Protein AF-A0A812YP73-F1 (afdb_monomer_lite)

Radius of gyration: 19.66 Å; chains: 1; bounding box: 49×30×49 Å

InterPro domains:
  IPR007115 6-pyruvoyl tetrahydropterin synthase/QueD family [PF01242] (28-101)
  IPR007115 6-pyruvoyl tetrahydropterin synthase/QueD family [PTHR12589] (18-101)
  IPR038418 6-pyruvoyl tetrahydropterin synthase/QueD superfamily [G3DSA:3.30.479.10] (16-112)

pLDDT: mean 84.68, std 17.23, range [34.53, 98.56]

Secondary structure (DSSP, 8-state):
---TTSTTTSPPTT---SEEEEEEEEEEEEEEEE--EETTEEPPPEEEEEEEEEEEEESS--TTS-SS-HHHHHHHHHHHHHHHTTEE---TT-SSB------TT----S----B-

Foldseek 3Di:
DPDPVPVPPDDDPPDPFPDKDKDWDPLLWAKEWEWDDDVPDTDDIDIDIDTDMDMQGHNDADPVRHSDDPVVVVVVSNVVRVVRHPYYDDPPPDPQWDDDDDDPPDDDPPPPTGSD

Structure (mmCIF, N/CA/C/O backbone):
data_AF-A0A812YP73-F1
#
_entry.id   AF-A0A812YP73-F1
#
loop_
_atom_site.group_PDB
_atom_site.id
_atom_site.type_symbol
_atom_site.label_atom_id
_atom_site.label_alt_id
_atom_site.label_comp_id
_atom_site.label_asym_id
_atom_site.label_entity_id
_atom_site.label_seq_id
_atom_site.pdbx_PDB_ins_code
_atom_site.Cartn_x
_atom_site.Cartn_y
_atom_site.Cartn_z
_atom_site.occupancy
_atom_site.B_iso_or_equiv
_atom_site.auth_seq_id
_atom_site.auth_comp_id
_atom_site.auth_asym_id
_atom_site.auth_atom_id
_atom_site.pdbx_PDB_model_num
ATOM 1 N N . MET A 1 1 ? 13.678 -2.731 14.993 1.00 34.53 1 MET A N 1
ATOM 2 C CA . MET A 1 1 ? 12.993 -2.181 13.808 1.00 34.53 1 MET A CA 1
ATOM 3 C C . MET A 1 1 ? 13.886 -2.529 12.636 1.00 34.53 1 MET A C 1
ATOM 5 O O . MET A 1 1 ? 15.036 -2.129 12.669 1.00 34.53 1 MET A O 1
ATOM 9 N N . ALA A 1 2 ? 13.455 -3.410 11.732 1.00 35.00 2 ALA A N 1
ATOM 10 C CA . ALA A 1 2 ? 14.262 -3.736 10.560 1.00 35.00 2 ALA A CA 1
ATOM 11 C C . ALA A 1 2 ? 14.187 -2.545 9.605 1.00 35.00 2 ALA A C 1
ATOM 13 O O . ALA A 1 2 ? 13.087 -2.128 9.234 1.00 35.00 2 ALA A O 1
ATOM 14 N N . ASP A 1 3 ? 15.335 -1.983 9.255 1.00 42.94 3 ASP A N 1
ATOM 15 C CA . ASP A 1 3 ? 15.417 -0.907 8.283 1.00 42.94 3 ASP A CA 1
ATOM 16 C C . ASP A 1 3 ? 14.824 -1.424 6.966 1.00 42.94 3 ASP A C 1
ATOM 18 O O . ASP A 1 3 ? 15.272 -2.432 6.417 1.00 42.94 3 ASP A O 1
ATOM 22 N N . GLY A 1 4 ? 13.782 -0.760 6.454 1.00 46.41 4 GLY A N 1
ATOM 23 C CA . GLY A 1 4 ? 13.048 -1.176 5.246 1.00 46.41 4 GLY A CA 1
ATOM 24 C C . GLY A 1 4 ? 13.901 -1.289 3.972 1.00 46.41 4 GLY A C 1
ATOM 25 O O . GLY A 1 4 ? 13.391 -1.675 2.922 1.00 46.41 4 GLY A O 1
ATOM 26 N N . HIS A 1 5 ? 15.195 -0.979 4.066 1.00 46.94 5 HIS A N 1
ATOM 27 C CA . HIS A 1 5 ? 16.201 -1.156 3.030 1.00 46.94 5 HIS A CA 1
ATOM 28 C C . HIS A 1 5 ? 16.530 -2.640 2.763 1.00 46.94 5 HIS A C 1
ATOM 30 O O . HIS A 1 5 ? 16.764 -3.002 1.610 1.00 46.94 5 HIS A O 1
ATOM 36 N N . ASP A 1 6 ? 16.475 -3.517 3.776 1.00 51.66 6 ASP A N 1
ATOM 37 C CA . ASP A 1 6 ? 16.906 -4.924 3.647 1.00 51.66 6 ASP A CA 1
ATOM 38 C C . ASP A 1 6 ? 15.817 -5.882 3.138 1.00 51.66 6 ASP A C 1
ATOM 40 O O . ASP A 1 6 ? 16.112 -6.944 2.586 1.00 51.66 6 ASP A O 1
ATOM 44 N N . ALA A 1 7 ? 14.539 -5.511 3.249 1.00 56.59 7 ALA A N 1
ATOM 45 C CA . ALA A 1 7 ? 13.433 -6.360 2.792 1.00 56.59 7 ALA A CA 1
ATOM 46 C C . ALA A 1 7 ? 13.440 -6.581 1.262 1.00 56.59 7 ALA A C 1
ATOM 48 O O . ALA A 1 7 ? 12.907 -7.579 0.769 1.00 56.59 7 ALA A O 1
ATOM 49 N N . PHE A 1 8 ? 14.075 -5.677 0.507 1.00 61.31 8 PHE A N 1
ATOM 50 C CA . PHE A 1 8 ? 14.113 -5.703 -0.957 1.00 61.31 8 PHE A CA 1
ATOM 51 C C . PHE A 1 8 ? 15.435 -6.197 -1.558 1.00 61.31 8 PHE A C 1
ATOM 53 O O . PHE A 1 8 ? 15.494 -6.373 -2.777 1.00 61.31 8 PHE A O 1
ATOM 60 N N . THR A 1 9 ? 16.459 -6.505 -0.758 1.00 59.69 9 THR A N 1
ATOM 61 C CA . THR A 1 9 ? 17.773 -6.938 -1.274 1.00 59.69 9 THR A CA 1
ATOM 62 C C . THR A 1 9 ? 17.887 -8.451 -1.450 1.00 59.69 9 THR A C 1
ATOM 64 O O . THR A 1 9 ? 18.588 -8.908 -2.350 1.00 59.69 9 THR A O 1
ATOM 67 N N . ARG A 1 10 ? 17.159 -9.255 -0.661 1.00 64.69 10 ARG A N 1
ATOM 68 C CA . ARG A 1 10 ? 17.212 -10.723 -0.769 1.00 64.69 10 ARG A CA 1
ATOM 69 C C . ARG A 1 10 ? 16.070 -11.272 -1.629 1.00 64.69 10 ARG A C 1
ATOM 71 O O . ARG A 1 10 ? 14.919 -10.949 -1.316 1.00 64.69 10 ARG A O 1
ATOM 78 N N . PRO A 1 11 ? 16.323 -12.096 -2.665 1.00 64.00 11 PRO A N 1
ATOM 79 C CA . PRO A 1 11 ? 15.255 -12.761 -3.410 1.00 64.00 11 PRO A CA 1
ATOM 80 C C . PRO A 1 11 ? 14.385 -13.592 -2.450 1.00 64.00 11 PRO A C 1
ATOM 82 O O . PRO A 1 11 ? 14.902 -14.128 -1.463 1.00 64.00 11 PRO A O 1
ATOM 85 N N . PRO A 1 12 ? 13.060 -13.657 -2.669 1.00 65.88 12 PRO A N 1
ATOM 86 C CA . PRO A 1 12 ? 12.185 -14.389 -1.770 1.00 65.88 12 PRO A CA 1
ATOM 87 C C . PRO A 1 12 ? 12.519 -15.888 -1.839 1.00 65.88 12 PRO A C 1
ATOM 89 O O . PRO A 1 12 ? 12.820 -16.398 -2.924 1.00 65.88 12 PRO A O 1
ATOM 92 N N . PRO A 1 13 ? 12.488 -16.607 -0.704 1.00 62.31 13 PRO A N 1
ATOM 93 C CA . PRO A 1 13 ? 12.714 -18.044 -0.715 1.00 62.31 13 PRO A CA 1
ATOM 94 C C . PRO A 1 13 ? 11.670 -18.714 -1.624 1.00 62.31 13 PRO A C 1
ATOM 96 O O . PRO A 1 13 ? 10.482 -18.415 -1.529 1.00 62.31 13 PRO A O 1
ATOM 99 N N . HIS A 1 14 ? 12.137 -19.604 -2.508 1.00 63.78 14 HIS A N 1
ATOM 100 C CA . HIS A 1 14 ? 11.343 -20.384 -3.475 1.00 63.78 14 HIS A CA 1
ATOM 101 C C . HIS A 1 14 ? 10.816 -19.651 -4.728 1.00 63.78 14 HIS A C 1
ATOM 103 O O . HIS A 1 14 ? 9.833 -20.095 -5.322 1.00 63.78 14 HIS A O 1
ATOM 109 N N . SER A 1 15 ? 11.457 -18.574 -5.199 1.00 66.00 15 SER A N 1
ATOM 110 C CA . SER A 1 15 ? 11.093 -18.007 -6.507 1.00 66.00 15 SER A CA 1
ATOM 111 C C . SER A 1 15 ? 11.688 -18.810 -7.670 1.00 66.00 15 SER A C 1
ATOM 113 O O . SER A 1 15 ? 12.867 -18.667 -7.982 1.00 66.00 15 SER A O 1
ATOM 115 N N . ASP A 1 16 ? 10.862 -19.587 -8.373 1.00 80.62 16 ASP A N 1
ATOM 116 C CA . ASP A 1 16 ? 11.194 -20.195 -9.675 1.00 80.62 16 ASP A CA 1
ATOM 117 C C . ASP A 1 16 ? 11.117 -19.155 -10.817 1.00 80.62 16 ASP A C 1
ATOM 119 O O . ASP A 1 16 ? 10.509 -19.372 -11.866 1.00 80.62 16 ASP A O 1
ATOM 123 N N . THR A 1 17 ? 11.641 -17.952 -10.570 1.00 81.62 17 THR A N 1
ATOM 124 C CA . THR A 1 17 ? 11.643 -16.824 -11.508 1.00 81.62 17 THR A CA 1
ATOM 125 C C . THR A 1 17 ? 13.072 -16.505 -11.913 1.00 81.62 17 THR A C 1
ATOM 127 O O . THR A 1 17 ? 13.905 -16.248 -11.049 1.00 81.62 17 THR A O 1
ATOM 130 N N . ALA A 1 18 ? 13.340 -16.473 -13.218 1.00 87.88 18 ALA A N 1
ATOM 131 C CA . ALA A 1 18 ? 14.661 -16.168 -13.763 1.00 87.88 18 ALA A CA 1
ATOM 132 C C . ALA A 1 18 ? 15.008 -14.670 -13.697 1.00 87.88 18 ALA A C 1
ATOM 134 O O . ALA A 1 18 ? 16.178 -14.311 -13.617 1.00 87.88 18 ALA A O 1
ATOM 135 N N . TRP A 1 19 ? 13.994 -13.799 -13.715 1.00 91.12 19 TRP A N 1
ATOM 136 C CA . TRP A 1 19 ? 14.152 -12.346 -13.760 1.00 91.12 19 TRP A CA 1
ATOM 137 C C . TRP A 1 19 ? 13.283 -11.667 -12.712 1.00 91.12 19 TRP A C 1
ATOM 139 O O . TRP A 1 19 ? 12.182 -12.133 -12.409 1.00 91.12 19 TRP A O 1
ATOM 149 N N . GLN A 1 20 ? 13.754 -10.541 -12.179 1.00 91.00 20 GLN A N 1
ATOM 150 C CA . GLN A 1 20 ? 13.032 -9.785 -11.165 1.00 91.00 20 GLN A CA 1
ATOM 151 C C . GLN A 1 20 ? 13.307 -8.290 -11.271 1.00 91.00 20 GLN A C 1
ATOM 153 O O . GLN A 1 20 ? 14.426 -7.867 -11.546 1.00 91.00 20 GLN A O 1
ATOM 158 N N . VAL A 1 21 ? 12.277 -7.501 -10.977 1.00 91.12 21 VAL A N 1
ATOM 159 C CA . VAL A 1 21 ? 12.387 -6.064 -10.729 1.00 91.12 21 VAL A CA 1
ATOM 160 C C . VAL A 1 21 ? 11.803 -5.738 -9.360 1.00 91.12 21 VAL A C 1
ATOM 162 O O . VAL A 1 21 ? 10.851 -6.378 -8.908 1.00 91.12 21 VAL A O 1
ATOM 165 N N . ALA A 1 22 ? 12.367 -4.740 -8.689 1.00 90.81 22 ALA A N 1
ATOM 166 C CA . ALA A 1 22 ? 11.853 -4.230 -7.427 1.00 90.81 22 ALA A CA 1
ATOM 167 C C . ALA A 1 22 ? 11.847 -2.700 -7.441 1.00 90.81 22 ALA A C 1
ATOM 169 O O . ALA A 1 22 ? 12.750 -2.075 -7.998 1.00 90.81 22 ALA A O 1
ATOM 170 N N . VAL A 1 23 ? 10.827 -2.103 -6.830 1.00 91.81 23 VAL A N 1
ATOM 171 C CA . VAL A 1 23 ? 10.739 -0.659 -6.606 1.00 91.81 23 VAL A CA 1
ATOM 172 C C . VAL A 1 23 ? 10.301 -0.388 -5.176 1.00 91.81 23 VAL A C 1
ATOM 174 O O . VAL A 1 23 ? 9.332 -0.965 -4.688 1.00 91.81 23 VAL A O 1
ATOM 177 N N . ALA A 1 24 ? 11.013 0.516 -4.520 1.00 92.25 24 ALA A N 1
ATOM 178 C CA . ALA A 1 24 ? 10.652 1.084 -3.233 1.00 92.25 24 ALA A CA 1
ATOM 179 C C . ALA A 1 24 ? 11.169 2.524 -3.244 1.00 92.25 24 ALA A C 1
ATOM 181 O O . ALA A 1 24 ? 12.377 2.753 -3.278 1.00 92.25 24 ALA A O 1
ATOM 182 N N . LEU A 1 25 ? 10.260 3.493 -3.330 1.00 92.44 25 LEU A N 1
ATOM 183 C CA . LEU A 1 25 ? 10.604 4.913 -3.404 1.00 92.44 25 LEU A CA 1
ATOM 184 C C . LEU A 1 25 ? 10.040 5.653 -2.193 1.00 92.44 25 LEU A C 1
ATOM 186 O O . LEU A 1 25 ? 9.016 5.271 -1.638 1.00 92.44 25 LEU A O 1
ATOM 190 N N . GLN A 1 26 ? 10.694 6.747 -1.806 1.00 92.44 26 GLN A N 1
ATOM 191 C CA . GLN A 1 26 ? 10.334 7.546 -0.625 1.00 92.44 26 GLN A CA 1
ATOM 192 C C . GLN A 1 26 ? 8.918 8.149 -0.683 1.00 92.44 26 GLN A C 1
ATOM 194 O O . GLN A 1 26 ? 8.345 8.500 0.351 1.00 92.44 26 GLN A O 1
ATOM 199 N N . ASP A 1 27 ? 8.357 8.300 -1.884 1.00 94.44 27 ASP A N 1
ATOM 200 C CA . ASP A 1 27 ? 7.002 8.797 -2.129 1.00 94.44 27 ASP A CA 1
ATOM 201 C C . ASP A 1 27 ? 5.947 7.678 -2.206 1.00 94.44 27 ASP A C 1
ATOM 203 O O . ASP A 1 27 ? 4.755 7.962 -2.294 1.00 94.44 27 ASP A O 1
ATOM 207 N N . MET A 1 28 ? 6.353 6.408 -2.135 1.00 96.50 28 MET A N 1
ATOM 208 C CA . MET A 1 28 ? 5.449 5.259 -2.051 1.00 96.50 28 MET A CA 1
ATOM 209 C C . MET A 1 28 ? 5.065 5.012 -0.595 1.00 96.50 28 MET A C 1
ATOM 211 O O . MET A 1 28 ? 5.494 4.049 0.033 1.00 96.50 28 MET A O 1
ATOM 215 N N . LYS A 1 29 ? 4.259 5.916 -0.042 1.00 97.44 29 LYS A N 1
ATOM 216 C CA . LYS A 1 29 ? 3.821 5.865 1.355 1.00 97.44 29 LYS A CA 1
ATOM 217 C C . LYS A 1 29 ? 2.404 6.393 1.528 1.00 97.44 29 LYS A C 1
ATOM 219 O O . LYS A 1 29 ? 1.936 7.160 0.690 1.00 97.44 29 LYS A O 1
ATOM 224 N N . PHE A 1 30 ? 1.748 5.984 2.606 1.00 98.50 30 PHE A N 1
ATOM 225 C CA . PHE A 1 30 ? 0.438 6.489 3.016 1.00 98.50 30 PHE A CA 1
ATOM 226 C C . PHE A 1 30 ? 0.328 6.487 4.544 1.00 98.50 30 PHE A C 1
ATOM 228 O O . PHE A 1 30 ? 0.966 5.670 5.213 1.00 98.50 30 PHE A O 1
ATOM 235 N N . SER A 1 31 ? -0.478 7.382 5.103 1.00 98.56 3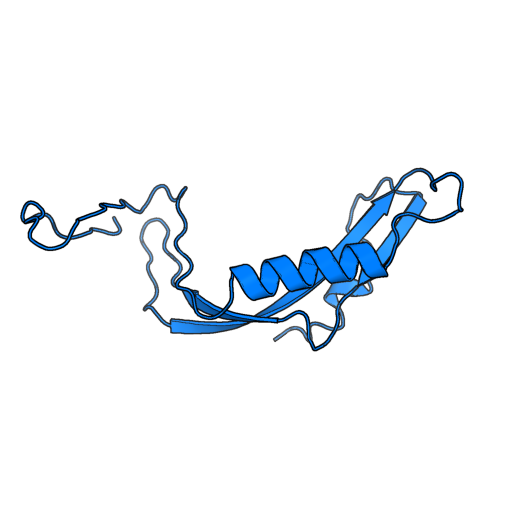1 SER A N 1
ATOM 236 C CA . SER A 1 31 ? -0.768 7.410 6.538 1.00 98.56 31 SER A CA 1
ATOM 237 C C . SER A 1 31 ? -2.174 6.878 6.779 1.00 98.56 31 SER A C 1
ATOM 239 O O . SER A 1 31 ? -3.121 7.309 6.124 1.00 98.56 31 SER A O 1
ATOM 241 N N . ALA A 1 32 ? -2.334 5.942 7.711 1.00 98.50 32 ALA A N 1
ATOM 242 C CA . ALA A 1 32 ? -3.645 5.380 8.025 1.00 98.50 32 ALA A CA 1
ATOM 243 C C . ALA A 1 32 ? -3.760 4.993 9.499 1.00 98.50 32 ALA A C 1
ATOM 245 O O . ALA A 1 32 ? -2.772 4.617 10.137 1.00 98.50 32 ALA A O 1
ATOM 246 N N . ALA A 1 33 ? -4.984 5.062 10.017 1.00 98.19 33 ALA A N 1
ATOM 247 C CA . ALA A 1 33 ? -5.342 4.498 11.309 1.00 98.19 33 ALA A CA 1
ATOM 248 C C . ALA A 1 33 ? -5.686 3.009 11.167 1.00 98.19 33 ALA A C 1
ATOM 250 O O . ALA A 1 33 ? -6.201 2.581 10.132 1.00 98.19 33 ALA A O 1
ATOM 251 N N . HIS A 1 34 ? -5.416 2.213 12.195 1.00 96.62 34 HIS A N 1
ATOM 252 C CA . HIS A 1 34 ? -5.744 0.790 12.237 1.00 96.62 34 HIS A CA 1
ATOM 253 C C . HIS A 1 34 ? -5.791 0.264 13.676 1.00 96.62 34 HIS A C 1
ATOM 255 O O . HIS A 1 34 ? -5.418 0.953 14.630 1.00 96.62 34 HIS A O 1
ATOM 261 N N . PHE A 1 35 ? -6.251 -0.972 13.804 1.00 95.19 35 PHE A N 1
ATOM 262 C CA . PHE A 1 35 ? -6.082 -1.804 14.983 1.00 95.19 35 PHE A CA 1
ATOM 263 C C . PHE A 1 35 ? -6.041 -3.268 14.536 1.00 95.19 35 PHE A C 1
ATOM 265 O O . PHE A 1 35 ? -6.664 -3.649 13.541 1.00 95.19 35 PHE A O 1
ATOM 272 N N . VAL A 1 36 ? -5.333 -4.090 15.2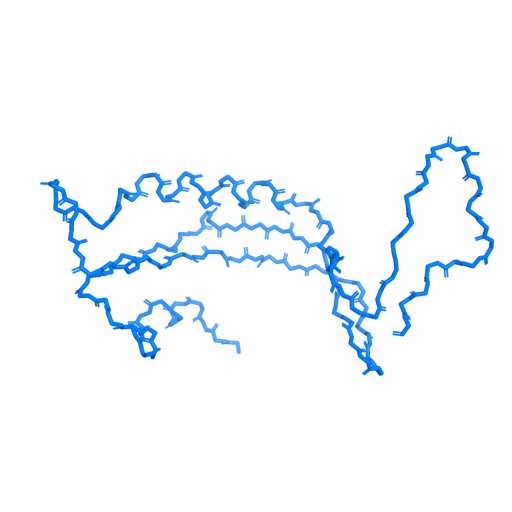92 1.00 93.94 36 VAL A N 1
ATOM 273 C CA . VAL A 1 36 ? -5.294 -5.543 15.162 1.00 93.94 36 VAL A CA 1
ATOM 274 C C . VAL A 1 36 ? -6.233 -6.183 16.184 1.00 93.94 36 VAL A C 1
ATOM 276 O O . VAL A 1 36 ? -6.268 -5.809 17.358 1.00 93.94 36 VAL A O 1
ATOM 279 N N . ALA A 1 37 ? -6.990 -7.174 15.724 1.00 93.38 37 ALA A N 1
ATOM 280 C CA . ALA A 1 37 ? -7.823 -8.025 16.557 1.00 93.38 37 ALA A CA 1
ATOM 281 C C . ALA A 1 37 ? -7.706 -9.481 16.090 1.00 93.38 37 ALA A C 1
ATOM 283 O O . ALA A 1 37 ? -7.655 -9.744 14.886 1.00 93.38 37 ALA A O 1
ATOM 284 N N . PHE A 1 38 ? -7.647 -10.398 17.046 1.00 93.25 38 PHE A N 1
ATOM 285 C CA . PHE A 1 38 ? -7.730 -11.849 16.871 1.00 93.25 38 PHE A CA 1
ATOM 286 C C . PHE A 1 38 ? -8.270 -12.461 18.170 1.00 93.25 38 PHE A C 1
ATOM 288 O O . PHE A 1 38 ? -8.428 -11.750 19.160 1.00 93.25 38 PHE A O 1
ATOM 295 N N . ASP A 1 39 ? -8.560 -13.761 18.179 1.00 93.19 39 ASP A N 1
ATOM 296 C CA . ASP A 1 39 ? -9.179 -14.419 19.336 1.00 93.19 39 ASP A CA 1
ATOM 297 C C . ASP A 1 39 ? -8.413 -14.144 20.646 1.00 93.19 39 ASP A C 1
ATOM 299 O O . ASP A 1 39 ? -7.207 -14.390 20.754 1.00 93.19 39 ASP A O 1
ATOM 303 N N . GLY A 1 40 ? -9.111 -13.568 21.628 1.00 92.88 40 GLY A N 1
ATOM 304 C CA . GLY A 1 40 ? -8.556 -13.195 22.931 1.00 92.88 40 GLY A CA 1
ATOM 305 C C . GLY A 1 40 ? -7.668 -11.941 22.959 1.00 92.88 40 GLY A C 1
ATOM 306 O O . GLY A 1 40 ? -7.106 -11.634 24.014 1.00 92.88 40 GLY A O 1
ATOM 307 N N . PHE A 1 41 ? -7.528 -11.196 21.856 1.00 93.81 41 PHE A N 1
ATOM 308 C CA . PHE A 1 41 ? -6.690 -9.995 21.807 1.00 93.81 41 PHE A CA 1
ATOM 309 C C . PHE A 1 41 ? -7.240 -8.890 20.905 1.00 93.81 41 PHE A C 1
ATOM 311 O O . PHE A 1 41 ? -7.614 -9.091 19.750 1.00 93.81 41 PHE A O 1
ATOM 318 N N . ARG A 1 42 ? -7.150 -7.658 21.407 1.00 94.31 42 ARG A N 1
ATOM 319 C CA . ARG A 1 42 ? -7.393 -6.448 20.631 1.00 94.31 42 ARG A CA 1
ATOM 320 C C . ARG A 1 42 ? -6.476 -5.335 21.108 1.00 94.31 42 ARG A C 1
ATOM 322 O O . ARG A 1 42 ? -6.434 -5.033 22.300 1.00 94.31 42 ARG A O 1
ATOM 329 N N . GLU A 1 43 ? -5.811 -4.668 20.174 1.00 95.38 43 GLU A N 1
ATOM 330 C CA . GLU A 1 43 ? -5.056 -3.454 20.485 1.00 95.38 43 GLU A CA 1
ATOM 331 C C . GLU A 1 43 ? -5.917 -2.176 20.368 1.00 95.38 43 GLU A C 1
ATOM 333 O O . GLU A 1 43 ? -6.936 -2.157 19.664 1.00 95.38 43 GLU A O 1
ATOM 338 N N . PRO A 1 44 ? -5.524 -1.073 21.036 1.00 96.12 44 PRO A N 1
ATOM 339 C CA . PRO A 1 44 ? -6.150 0.230 20.834 1.00 96.12 44 PRO A CA 1
ATOM 340 C C . PRO A 1 44 ? -5.965 0.763 19.406 1.00 96.12 44 PRO A C 1
ATOM 342 O O . PRO A 1 44 ? -4.923 0.564 18.778 1.00 96.12 44 PRO A O 1
ATOM 345 N N . LEU A 1 45 ? -6.957 1.520 18.926 1.00 96.62 45 LEU A N 1
ATOM 346 C CA . LEU A 1 45 ? -6.870 2.251 17.660 1.00 96.62 45 LEU A CA 1
ATOM 347 C C . LEU A 1 45 ? -5.705 3.247 17.702 1.00 96.62 45 LEU A C 1
ATOM 349 O O . LEU A 1 45 ? -5.613 4.074 18.610 1.00 96.62 45 LEU A O 1
ATOM 353 N N . HIS A 1 46 ? -4.852 3.193 16.688 1.00 97.69 46 HIS A N 1
ATOM 354 C CA . HIS A 1 46 ? -3.732 4.112 16.496 1.00 97.69 46 HIS A CA 1
ATOM 355 C C . HIS A 1 46 ? -3.434 4.259 14.998 1.00 97.69 46 HIS A C 1
ATOM 357 O O . HIS A 1 46 ? -4.191 3.755 14.173 1.00 97.69 46 HIS A O 1
ATOM 363 N N . GLY A 1 47 ? -2.367 4.963 14.616 1.00 97.56 47 GLY A N 1
ATOM 364 C CA . GLY A 1 47 ? -2.005 5.138 13.208 1.00 97.56 47 GLY A CA 1
ATOM 365 C C . GLY A 1 47 ? -0.515 5.006 12.933 1.00 97.56 47 GLY A C 1
ATOM 366 O O . GLY A 1 47 ? 0.305 5.150 13.838 1.00 97.56 47 GLY A O 1
ATOM 367 N N . HIS A 1 48 ? -0.192 4.753 11.665 1.00 98.00 48 HIS A N 1
ATOM 368 C CA . HIS A 1 48 ? 1.174 4.600 11.160 1.00 98.00 48 HIS A CA 1
ATOM 369 C C . HIS A 1 48 ? 1.368 5.321 9.831 1.00 98.00 48 HIS A C 1
ATOM 371 O O . HIS A 1 48 ? 0.419 5.555 9.081 1.00 98.00 48 HIS A O 1
ATOM 377 N N . ASN A 1 49 ? 2.635 5.596 9.521 1.00 97.44 49 ASN A N 1
ATOM 378 C CA . ASN A 1 49 ? 3.088 5.946 8.180 1.00 97.44 49 ASN A CA 1
ATOM 379 C C . ASN A 1 49 ? 3.616 4.678 7.502 1.00 97.44 49 ASN A C 1
ATOM 381 O O . ASN A 1 49 ? 4.721 4.219 7.794 1.00 97.44 49 ASN A O 1
ATOM 385 N N . TYR A 1 50 ? 2.821 4.110 6.604 1.00 97.25 50 TYR A N 1
ATOM 386 C CA . TYR A 1 50 ? 3.159 2.902 5.866 1.00 97.25 50 TYR A CA 1
ATOM 387 C C . TYR A 1 50 ? 4.019 3.248 4.657 1.00 97.25 50 TYR A C 1
ATOM 389 O O . TYR A 1 50 ? 3.695 4.164 3.905 1.00 97.25 50 TYR A O 1
ATOM 397 N N . THR A 1 51 ? 5.092 2.489 4.444 1.00 96.19 51 THR A N 1
ATOM 398 C CA . THR A 1 51 ? 5.895 2.546 3.214 1.00 96.19 51 THR A CA 1
ATOM 399 C C . THR A 1 51 ? 5.620 1.298 2.390 1.00 96.19 51 THR A C 1
ATOM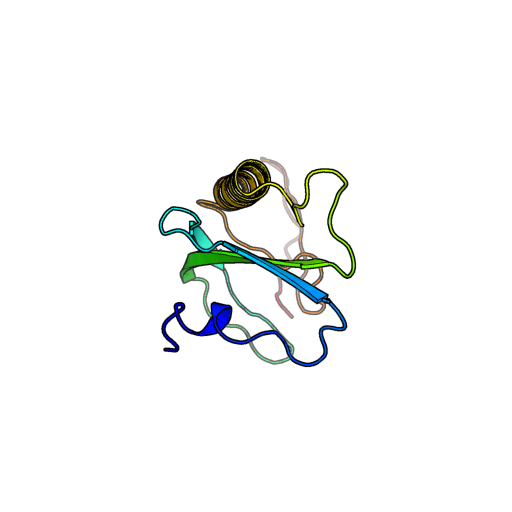 401 O O . THR A 1 51 ? 5.564 0.193 2.929 1.00 96.19 51 THR A O 1
ATOM 404 N N . VAL A 1 52 ? 5.445 1.473 1.085 1.00 95.38 52 VAL A N 1
ATOM 405 C CA . VAL A 1 52 ? 5.102 0.415 0.138 1.00 95.38 52 VAL A CA 1
ATOM 406 C C . VAL A 1 52 ? 6.251 0.237 -0.843 1.00 95.38 52 VAL A C 1
ATOM 408 O O . VAL A 1 52 ? 6.738 1.189 -1.447 1.00 95.38 52 VAL A O 1
ATOM 411 N N . GLY A 1 53 ? 6.655 -1.009 -1.045 1.00 92.56 53 GLY A N 1
ATOM 412 C CA . GLY A 1 53 ? 7.482 -1.392 -2.177 1.00 92.56 53 GLY A CA 1
ATOM 413 C C . GLY A 1 53 ? 6.917 -2.642 -2.830 1.00 92.56 53 GLY A C 1
ATOM 414 O O . GLY A 1 53 ? 6.173 -3.403 -2.210 1.00 92.56 53 GLY A O 1
ATOM 415 N N . ALA A 1 54 ? 7.253 -2.839 -4.096 1.00 92.00 54 ALA A N 1
ATOM 416 C CA . ALA A 1 54 ? 6.800 -3.979 -4.872 1.00 92.00 54 ALA A CA 1
ATOM 417 C C . ALA A 1 54 ? 7.983 -4.694 -5.504 1.00 92.00 54 ALA A C 1
ATOM 419 O O . ALA A 1 54 ? 8.970 -4.080 -5.910 1.00 92.00 54 ALA A O 1
ATOM 420 N N . ARG A 1 55 ? 7.836 -6.006 -5.633 1.00 90.56 55 ARG A N 1
ATOM 421 C CA . ARG A 1 55 ? 8.779 -6.882 -6.308 1.00 90.56 55 ARG A CA 1
ATOM 422 C C . ARG A 1 55 ? 7.998 -7.779 -7.250 1.00 90.56 55 ARG A C 1
ATOM 424 O O . ARG A 1 55 ? 7.051 -8.434 -6.827 1.00 90.56 55 ARG A O 1
ATOM 431 N N . ILE A 1 56 ? 8.399 -7.799 -8.513 1.00 91.31 56 ILE A N 1
ATOM 432 C CA . ILE A 1 56 ? 7.745 -8.572 -9.566 1.00 91.31 56 ILE A CA 1
ATOM 433 C C . ILE A 1 56 ? 8.789 -9.495 -10.175 1.00 91.31 56 ILE A C 1
ATOM 435 O O . ILE A 1 56 ? 9.830 -9.040 -10.645 1.00 91.31 56 ILE A O 1
ATOM 439 N N . GLY A 1 57 ? 8.518 -10.795 -10.120 1.00 91.62 57 GLY A N 1
ATOM 440 C CA . GLY A 1 57 ? 9.336 -11.826 -10.747 1.00 91.62 57 GLY A CA 1
ATOM 441 C C . GLY A 1 57 ? 8.677 -12.357 -12.014 1.00 91.62 57 GLY A C 1
ATOM 442 O O . GLY A 1 57 ? 7.451 -12.411 -12.105 1.00 91.62 57 GLY A O 1
ATOM 443 N N . SER A 1 58 ? 9.488 -12.785 -12.976 1.00 92.00 58 SER A N 1
ATOM 444 C CA . SER A 1 58 ? 9.021 -13.484 -14.168 1.00 92.00 58 SER A CA 1
ATOM 445 C C . SER A 1 58 ? 9.986 -14.589 -14.587 1.00 92.00 58 SER A C 1
ATOM 447 O O . SER A 1 58 ? 11.204 -14.488 -14.432 1.00 92.00 58 SER A O 1
ATOM 449 N N . ARG A 1 59 ? 9.434 -15.660 -15.161 1.00 93.50 59 ARG A N 1
ATOM 450 C CA . ARG A 1 59 ? 10.211 -16.713 -15.832 1.00 93.50 59 ARG A CA 1
ATOM 451 C C . ARG A 1 59 ? 10.713 -16.281 -17.209 1.00 93.50 59 ARG A C 1
ATOM 453 O O . ARG A 1 59 ? 11.687 -16.841 -17.698 1.00 93.50 59 ARG A O 1
ATOM 460 N N . ARG A 1 60 ? 10.040 -15.322 -17.849 1.00 92.75 60 ARG A N 1
ATOM 461 C CA . ARG A 1 60 ? 10.335 -14.855 -19.211 1.00 92.75 60 ARG A CA 1
ATOM 462 C C . ARG A 1 60 ? 10.263 -13.336 -19.282 1.00 92.75 60 ARG A C 1
ATOM 464 O O . ARG A 1 60 ? 9.443 -12.721 -18.607 1.00 92.75 60 ARG A O 1
ATOM 471 N N . LEU A 1 61 ? 11.102 -12.745 -20.115 1.00 94.81 61 LEU A N 1
ATOM 472 C CA . LEU A 1 61 ? 10.989 -11.331 -20.446 1.00 94.81 61 LEU A CA 1
ATOM 473 C C . LEU A 1 61 ? 9.898 -11.138 -21.503 1.00 94.81 61 LEU A C 1
ATOM 475 O O . LEU A 1 61 ? 9.569 -12.069 -22.247 1.00 94.81 61 LEU A O 1
ATOM 479 N N . GLN A 1 62 ? 9.328 -9.939 -21.543 1.00 93.50 62 GLN A N 1
ATOM 480 C CA . GLN A 1 62 ? 8.480 -9.503 -22.646 1.00 93.50 62 GLN A CA 1
ATOM 481 C C . GLN A 1 62 ? 9.319 -9.298 -23.920 1.00 93.50 62 GLN A C 1
ATOM 483 O O . GLN A 1 62 ? 10.548 -9.385 -23.893 1.00 93.50 62 GLN A O 1
ATOM 488 N N . ALA A 1 63 ? 8.658 -9.057 -25.056 1.00 95.75 63 ALA A N 1
ATOM 489 C CA . ALA A 1 63 ? 9.331 -8.906 -26.351 1.00 95.75 63 ALA A CA 1
ATOM 490 C C . ALA A 1 63 ? 10.324 -7.726 -26.389 1.00 95.75 63 ALA A C 1
ATOM 492 O O . ALA A 1 63 ? 11.278 -7.749 -27.160 1.00 95.75 63 ALA A O 1
ATOM 493 N N . ASP A 1 64 ? 10.111 -6.723 -25.540 1.00 95.31 64 ASP A N 1
ATOM 494 C CA . ASP A 1 64 ? 10.965 -5.548 -25.353 1.00 95.31 64 ASP A CA 1
ATOM 495 C C . ASP A 1 64 ? 12.100 -5.764 -24.328 1.00 95.31 64 ASP A C 1
ATOM 497 O O . ASP A 1 64 ? 12.896 -4.860 -24.083 1.00 95.31 64 ASP A O 1
ATOM 501 N N . GLY A 1 65 ? 12.197 -6.960 -23.738 1.00 94.88 65 GLY A N 1
ATOM 502 C CA . GLY A 1 65 ? 13.230 -7.319 -22.770 1.00 94.88 65 GLY A CA 1
ATOM 503 C C . GLY A 1 65 ? 12.927 -6.933 -21.319 1.00 94.88 65 GLY A C 1
ATOM 504 O O . GLY A 1 65 ? 13.766 -7.185 -20.454 1.00 94.88 65 GLY A O 1
ATOM 505 N N . TYR A 1 66 ? 11.753 -6.376 -21.006 1.00 95.19 66 TYR A N 1
ATOM 506 C CA . TYR A 1 66 ? 11.390 -6.029 -19.628 1.00 95.19 66 TYR A CA 1
ATOM 507 C C . TYR A 1 66 ? 10.594 -7.143 -18.930 1.00 95.19 66 TYR A C 1
ATOM 509 O O . TYR A 1 66 ? 9.878 -7.929 -19.549 1.00 95.19 66 TYR A O 1
ATOM 517 N N . VAL A 1 67 ? 10.695 -7.209 -17.596 1.00 94.81 67 VAL A N 1
ATOM 518 C CA . VAL A 1 67 ? 9.715 -7.943 -16.768 1.00 94.81 67 VAL A CA 1
ATOM 519 C C . VAL A 1 67 ? 8.402 -7.158 -16.733 1.00 94.81 67 VAL A C 1
ATOM 521 O O . VAL A 1 67 ? 7.326 -7.717 -16.929 1.00 94.81 67 VAL A O 1
ATOM 524 N N . VAL A 1 68 ? 8.519 -5.854 -16.478 1.00 94.81 68 VAL A N 1
ATOM 525 C CA . VAL A 1 68 ? 7.456 -4.847 -16.497 1.00 94.81 68 VAL A CA 1
ATOM 526 C C . VAL A 1 68 ? 8.106 -3.463 -16.580 1.00 94.81 68 VAL A C 1
ATOM 528 O O . VAL A 1 68 ? 9.218 -3.274 -16.077 1.00 94.81 68 VAL A O 1
ATOM 531 N N . ASP A 1 69 ? 7.414 -2.495 -17.176 1.00 94.31 69 ASP A N 1
ATOM 532 C CA . ASP A 1 69 ? 7.839 -1.097 -17.186 1.00 94.31 69 ASP A CA 1
ATOM 533 C C . ASP A 1 69 ? 7.822 -0.494 -15.765 1.00 94.31 69 ASP A C 1
ATOM 535 O O . ASP A 1 69 ? 6.839 -0.578 -15.018 1.00 94.31 69 ASP A O 1
ATOM 539 N N . PHE A 1 70 ? 8.928 0.142 -15.368 1.00 92.88 70 PHE A N 1
ATOM 540 C CA . PHE A 1 70 ? 9.043 0.761 -14.046 1.00 92.88 70 PHE A CA 1
ATOM 541 C C . PHE A 1 70 ? 8.088 1.941 -13.851 1.00 92.88 70 PHE A C 1
ATOM 543 O O . PHE A 1 70 ? 7.657 2.194 -12.726 1.00 92.88 70 PHE A O 1
ATOM 550 N N . GLY A 1 71 ? 7.803 2.704 -14.903 1.00 95.12 71 GLY A N 1
ATOM 551 C CA . GLY A 1 71 ? 6.851 3.806 -14.878 1.00 95.12 71 GLY A CA 1
ATOM 552 C C . GLY A 1 71 ? 5.445 3.314 -14.561 1.00 95.12 71 GLY A C 1
ATOM 553 O O . GLY A 1 71 ? 4.801 3.869 -13.669 1.00 95.12 71 GLY A O 1
ATOM 554 N N . ASP A 1 72 ? 5.000 2.243 -15.209 1.00 95.25 72 ASP A N 1
ATOM 555 C CA . ASP A 1 72 ? 3.686 1.649 -14.951 1.00 95.25 72 ASP A CA 1
ATOM 556 C C . ASP A 1 72 ? 3.586 1.058 -13.546 1.00 95.25 72 ASP A C 1
ATOM 558 O O . ASP A 1 72 ? 2.631 1.353 -12.819 1.00 95.25 72 ASP A O 1
ATOM 562 N N . LEU A 1 73 ? 4.621 0.343 -13.096 1.00 95.19 73 LEU A N 1
ATOM 563 C CA . LEU A 1 73 ? 4.674 -0.161 -11.725 1.00 95.19 73 LEU A CA 1
ATOM 564 C C . LEU A 1 73 ? 4.595 0.979 -10.694 1.00 95.19 73 LEU A C 1
ATOM 566 O O . LEU A 1 73 ? 3.811 0.918 -9.743 1.00 95.19 73 LEU A O 1
ATOM 570 N N . LYS A 1 74 ? 5.352 2.063 -10.904 1.00 96.00 74 LYS A N 1
ATOM 571 C CA . LYS A 1 74 ? 5.314 3.247 -10.032 1.00 96.00 74 LYS A CA 1
ATOM 572 C C . LYS A 1 74 ? 3.937 3.916 -10.028 1.00 96.00 74 LYS A C 1
ATOM 574 O O . LYS A 1 74 ? 3.481 4.324 -8.960 1.00 96.00 74 LYS A O 1
ATOM 579 N N . LYS A 1 75 ? 3.273 4.044 -11.185 1.00 97.56 75 LYS A N 1
ATOM 580 C CA . LYS A 1 75 ? 1.921 4.630 -11.286 1.00 97.56 75 LYS A CA 1
ATOM 581 C C . LYS A 1 75 ? 0.915 3.831 -10.458 1.00 97.56 75 LYS A C 1
ATOM 583 O O . LYS A 1 75 ? 0.161 4.431 -9.695 1.00 97.56 75 LYS A O 1
ATOM 588 N N . VAL A 1 76 ? 0.930 2.502 -10.575 1.00 97.50 76 VAL A N 1
ATOM 589 C CA . VAL A 1 76 ? 0.010 1.621 -9.837 1.00 97.50 76 VAL A CA 1
ATOM 590 C C . VAL A 1 76 ? 0.229 1.735 -8.331 1.00 97.50 76 VAL A C 1
ATOM 592 O O . VAL A 1 76 ? -0.727 1.985 -7.601 1.00 97.50 76 VAL A O 1
ATOM 595 N N . ILE A 1 77 ? 1.476 1.625 -7.861 1.00 97.25 77 ILE A N 1
ATOM 596 C CA . ILE A 1 77 ? 1.777 1.694 -6.421 1.00 97.25 77 ILE A CA 1
ATOM 597 C C . ILE A 1 77 ? 1.365 3.048 -5.844 1.00 97.25 77 ILE A C 1
ATOM 599 O O . ILE A 1 77 ? 0.697 3.100 -4.816 1.00 97.25 77 ILE A O 1
ATOM 603 N N . ARG A 1 78 ? 1.691 4.152 -6.526 1.00 97.75 78 ARG A N 1
ATOM 604 C CA . ARG A 1 78 ? 1.286 5.496 -6.084 1.00 97.75 78 ARG A CA 1
ATOM 605 C C . ARG A 1 78 ? -0.229 5.663 -6.049 1.00 97.75 78 ARG A C 1
ATOM 607 O O . ARG A 1 78 ? -0.737 6.315 -5.140 1.00 97.75 78 ARG A O 1
ATOM 614 N N . ARG A 1 79 ? -0.953 5.076 -7.010 1.00 98.31 79 ARG A N 1
ATOM 615 C CA . ARG A 1 79 ? -2.420 5.081 -7.004 1.00 98.31 79 ARG A CA 1
ATOM 616 C C . ARG A 1 79 ? -2.960 4.362 -5.770 1.00 98.31 79 ARG A C 1
ATOM 618 O O . ARG A 1 79 ? -3.803 4.930 -5.089 1.00 98.31 79 ARG A O 1
ATOM 625 N N . ILE A 1 80 ? -2.428 3.182 -5.449 1.00 97.62 80 ILE A N 1
ATOM 626 C CA . ILE A 1 80 ? -2.812 2.418 -4.253 1.00 97.62 80 ILE A CA 1
ATOM 627 C C . ILE A 1 80 ? -2.511 3.215 -2.979 1.00 97.62 80 ILE A C 1
ATOM 629 O O . ILE A 1 80 ? -3.397 3.369 -2.145 1.00 97.62 80 ILE A O 1
ATOM 633 N N . CYS A 1 81 ? -1.312 3.793 -2.844 1.00 98.38 81 CYS A N 1
ATOM 634 C CA . CYS A 1 81 ? -0.984 4.634 -1.689 1.00 98.38 81 CYS A CA 1
ATOM 635 C C . CYS A 1 81 ? -1.974 5.794 -1.537 1.00 98.38 81 CYS A C 1
ATOM 637 O O . CYS A 1 81 ? -2.501 6.009 -0.452 1.00 98.38 81 CYS A O 1
ATOM 639 N N . LYS A 1 82 ? -2.289 6.499 -2.631 1.00 98.25 82 LYS A N 1
ATOM 640 C CA . LYS A 1 82 ? -3.276 7.588 -2.624 1.00 98.25 82 LYS A CA 1
ATOM 641 C C . LYS A 1 82 ? -4.679 7.099 -2.265 1.00 98.25 82 LYS A C 1
ATOM 643 O O . LYS A 1 82 ? -5.416 7.801 -1.582 1.00 98.25 82 LYS A O 1
ATOM 648 N N . GLU A 1 83 ? -5.065 5.922 -2.744 1.00 98.12 83 GLU A N 1
ATOM 649 C CA . GLU A 1 83 ? -6.340 5.309 -2.389 1.00 98.12 83 GLU A CA 1
ATOM 650 C C . GLU A 1 83 ? -6.393 4.951 -0.905 1.00 98.12 83 GLU A C 1
ATOM 652 O O . GLU A 1 83 ? -7.471 5.058 -0.342 1.00 98.12 83 GLU A O 1
ATOM 657 N N . MET A 1 84 ? -5.284 4.578 -0.264 1.00 98.00 84 MET A N 1
ATOM 658 C CA . MET A 1 84 ? -5.236 4.181 1.152 1.00 98.00 84 MET A CA 1
ATOM 659 C C . MET A 1 84 ? -4.968 5.332 2.134 1.00 98.00 84 MET A C 1
ATOM 661 O O . MET A 1 84 ? -5.235 5.179 3.326 1.00 98.00 84 MET A O 1
ATOM 665 N N . ASP A 1 85 ? -4.449 6.463 1.659 1.00 98.44 85 ASP A N 1
ATOM 666 C CA . ASP A 1 85 ? -4.051 7.595 2.498 1.00 98.44 85 ASP A CA 1
ATOM 667 C C . ASP A 1 85 ? -5.232 8.236 3.243 1.00 98.44 85 ASP A C 1
ATOM 669 O O . ASP A 1 85 ? -6.333 8.379 2.707 1.00 98.44 85 ASP A O 1
ATOM 673 N N . GLN A 1 86 ? -4.981 8.623 4.495 1.00 97.81 86 GLN A N 1
ATOM 674 C CA . GLN A 1 86 ? -5.939 9.240 5.418 1.00 97.81 86 GLN A CA 1
ATOM 675 C C . GLN A 1 86 ? -7.203 8.402 5.667 1.00 97.81 86 GLN A C 1
ATOM 677 O O . GLN A 1 86 ? -8.302 8.936 5.832 1.00 97.81 86 GLN A O 1
ATOM 682 N N . ARG A 1 87 ? -7.066 7.072 5.705 1.00 97.25 87 ARG A N 1
ATOM 683 C CA . ARG A 1 87 ? -8.176 6.150 6.003 1.00 97.25 87 ARG A CA 1
ATOM 684 C C . ARG A 1 87 ? -7.994 5.417 7.322 1.00 97.25 87 ARG A C 1
ATOM 686 O O . ARG A 1 87 ? -6.900 5.351 7.872 1.00 97.25 87 ARG A O 1
ATOM 693 N N . THR A 1 88 ? -9.084 4.822 7.803 1.00 96.44 88 THR A N 1
ATOM 694 C CA . THR A 1 88 ? -9.029 3.756 8.810 1.00 96.44 88 THR A CA 1
ATOM 695 C C . THR A 1 88 ? -9.087 2.412 8.093 1.00 96.44 88 THR A C 1
ATOM 697 O O . THR A 1 88 ? -10.043 2.147 7.362 1.00 96.44 88 THR A O 1
ATOM 700 N N . LEU A 1 89 ? -8.064 1.578 8.270 1.00 95.62 89 LEU A N 1
ATOM 701 C CA . LEU A 1 89 ? -8.008 0.242 7.686 1.00 95.62 89 LEU A CA 1
ATOM 702 C C . LEU A 1 89 ? -8.846 -0.713 8.535 1.00 95.62 89 LEU A C 1
ATOM 704 O O . LEU A 1 89 ? -8.558 -0.926 9.710 1.00 95.62 89 LEU A O 1
ATOM 708 N N . LEU A 1 90 ? -9.882 -1.285 7.922 1.00 93.44 90 LEU A N 1
ATOM 709 C CA . LEU A 1 90 ? -10.785 -2.234 8.562 1.00 93.44 90 LEU A CA 1
ATOM 710 C C . LEU A 1 90 ? -10.634 -3.618 7.910 1.00 93.44 90 LEU A C 1
ATOM 712 O O . LEU A 1 90 ? -10.889 -3.749 6.708 1.00 93.44 90 LEU A O 1
ATOM 716 N N . PRO A 1 91 ? -10.229 -4.655 8.666 1.00 90.69 91 PRO A N 1
ATOM 717 C CA . PRO A 1 91 ? -10.144 -6.017 8.142 1.00 90.69 91 PRO A CA 1
ATOM 718 C C . PRO A 1 91 ? -11.527 -6.630 7.833 1.00 90.69 91 PRO A C 1
ATOM 720 O O . PRO A 1 91 ? -12.086 -7.390 8.616 1.00 90.69 91 PRO A O 1
ATOM 723 N N . ALA A 1 92 ? -12.074 -6.342 6.648 1.00 89.50 92 ALA A N 1
ATOM 724 C CA . ALA A 1 92 ? -13.424 -6.749 6.223 1.00 89.50 92 ALA A CA 1
ATOM 725 C C . ALA A 1 92 ? -13.689 -8.272 6.197 1.00 89.50 92 ALA A C 1
ATOM 727 O O . ALA A 1 92 ? -14.836 -8.689 6.081 1.00 89.50 92 ALA A O 1
ATOM 728 N N . LYS A 1 93 ? -12.638 -9.099 6.263 1.00 91.06 93 LYS A N 1
ATOM 729 C CA . LYS A 1 93 ? -12.707 -10.572 6.265 1.00 91.06 93 LYS A CA 1
ATOM 730 C C . LYS A 1 93 ? -12.291 -11.194 7.605 1.00 91.06 93 LYS A C 1
ATOM 732 O O . LYS A 1 93 ? -11.960 -12.374 7.637 1.00 91.06 93 LYS A O 1
ATOM 737 N N . SER A 1 94 ? -12.219 -10.402 8.672 1.00 91.38 94 SER A N 1
ATOM 738 C CA . SER A 1 94 ? -11.918 -10.921 10.006 1.00 91.38 94 SER A CA 1
ATOM 739 C C . SER A 1 94 ? -13.069 -11.779 10.525 1.00 91.38 94 SER A C 1
ATOM 741 O O . SER A 1 94 ? -14.236 -11.451 10.329 1.00 91.38 94 SER A O 1
ATOM 743 N N . ASP A 1 95 ? -12.713 -12.867 11.190 1.00 92.38 95 ASP A N 1
ATOM 744 C CA . ASP A 1 95 ? -13.590 -13.782 11.919 1.00 92.38 95 ASP A CA 1
ATOM 745 C C . ASP A 1 95 ? -14.003 -13.256 13.304 1.00 92.38 95 ASP A C 1
ATOM 747 O O . ASP A 1 95 ? -15.004 -13.710 13.852 1.00 92.38 95 ASP A O 1
ATOM 751 N N . VAL A 1 96 ? -13.286 -12.263 13.837 1.00 92.25 96 VAL A N 1
ATOM 752 C CA . VAL A 1 96 ? -13.530 -11.653 15.157 1.00 92.25 96 VAL A CA 1
ATOM 753 C C . VAL A 1 96 ? -14.192 -10.269 15.089 1.00 92.25 96 VAL A C 1
ATOM 755 O O . VAL A 1 96 ? -14.292 -9.557 16.088 1.00 92.25 96 VAL A O 1
ATOM 758 N N . MET A 1 97 ? -14.663 -9.840 13.913 1.00 88.06 97 MET A N 1
ATOM 759 C CA . MET A 1 97 ? -15.295 -8.526 13.743 1.00 88.06 97 MET A CA 1
ATOM 760 C C . MET A 1 97 ? -16.606 -8.581 12.971 1.00 88.06 97 MET A C 1
ATOM 762 O O . MET A 1 97 ? -16.755 -9.312 11.996 1.00 88.06 97 MET A O 1
ATOM 766 N N . SER A 1 98 ? -17.530 -7.705 13.363 1.00 87.06 98 SER A N 1
ATOM 767 C CA . SER A 1 98 ? -18.780 -7.456 12.652 1.00 87.06 98 SER A CA 1
ATOM 768 C C . SER A 1 98 ? -18.859 -5.997 12.196 1.00 87.06 98 SER A C 1
ATOM 770 O O . SER A 1 98 ? -18.410 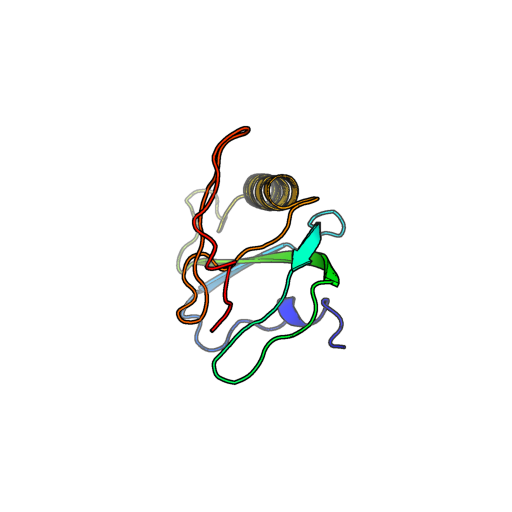-5.082 12.888 1.00 87.06 98 SER A O 1
ATOM 772 N N . PHE A 1 99 ? -19.424 -5.775 11.008 1.00 85.31 99 PHE A N 1
ATOM 773 C CA . PHE A 1 99 ? -19.588 -4.445 10.425 1.00 85.31 99 PHE A CA 1
ATOM 774 C C . PHE A 1 99 ? -21.068 -4.160 10.212 1.00 85.31 99 PHE A C 1
ATOM 776 O O . PHE A 1 99 ? -21.795 -4.981 9.655 1.00 85.31 99 PHE A O 1
ATOM 783 N N . GLN A 1 100 ? -21.502 -2.976 10.629 1.00 83.44 100 GLN A N 1
ATOM 784 C CA . GLN A 1 100 ? -22.834 -2.456 10.353 1.00 83.44 100 GLN A CA 1
ATOM 785 C C . GLN A 1 100 ? -22.686 -1.085 9.705 1.00 83.44 100 GLN A C 1
ATOM 787 O O . GLN A 1 100 ? -21.942 -0.235 10.195 1.00 83.44 100 GLN A O 1
ATOM 792 N N . GLN A 1 101 ? -23.383 -0.879 8.592 1.00 80.62 101 GLN A N 1
ATOM 793 C CA . GLN A 1 101 ? -23.486 0.420 7.946 1.00 80.62 101 GLN A CA 1
ATOM 794 C C . GLN A 1 101 ? -24.810 1.053 8.364 1.00 80.62 101 GLN A C 1
ATOM 796 O O . GLN A 1 101 ? -25.852 0.421 8.230 1.00 80.62 101 GLN A O 1
ATOM 801 N N . ALA A 1 102 ? -24.754 2.287 8.855 1.00 80.12 102 ALA A N 1
ATOM 802 C CA . ALA A 1 102 ? -25.932 3.092 9.148 1.00 80.12 102 ALA A CA 1
ATOM 803 C C . ALA A 1 102 ? -25.897 4.383 8.342 1.00 80.12 102 ALA A C 1
ATOM 805 O O . ALA A 1 102 ? -24.828 4.964 8.116 1.00 80.12 102 ALA A O 1
ATOM 806 N N . TRP A 1 103 ? -27.076 4.848 7.954 1.00 79.62 103 TRP A N 1
ATOM 807 C CA . TRP A 1 103 ? -27.250 6.147 7.315 1.00 79.62 103 TRP A CA 1
ATOM 808 C C . TRP A 1 103 ? -27.632 7.222 8.346 1.00 79.62 103 TRP A C 1
ATOM 810 O O . TRP A 1 103 ? -28.122 6.899 9.432 1.00 79.62 103 TRP A O 1
ATOM 820 N N . PRO A 1 104 ? -27.438 8.520 8.044 1.00 78.56 104 PRO A N 1
ATOM 821 C CA . PRO A 1 104 ? -27.878 9.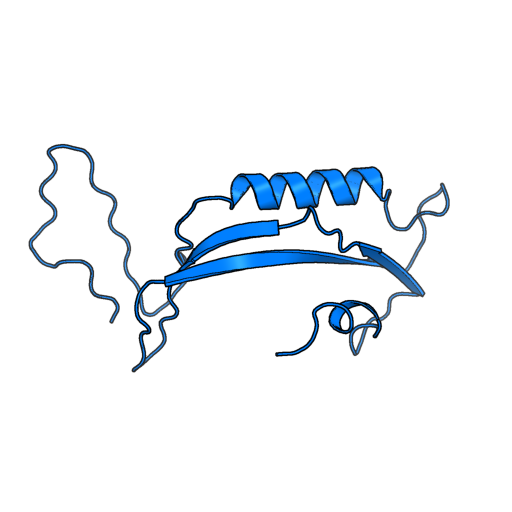591 8.934 1.00 78.56 104 PRO A CA 1
ATOM 822 C C . PRO A 1 104 ? -29.375 9.471 9.265 1.00 78.56 104 PRO A C 1
ATOM 824 O O . PRO A 1 104 ? -30.213 9.446 8.368 1.00 78.56 104 PRO A O 1
ATOM 827 N N . GLY A 1 105 ? -29.707 9.409 10.558 1.00 77.81 105 GLY A N 1
ATOM 828 C CA . GLY A 1 105 ? -31.084 9.267 11.054 1.00 77.81 105 GLY A CA 1
ATOM 829 C C . GLY A 1 105 ? -31.533 7.826 11.325 1.00 77.81 105 GLY A C 1
ATOM 830 O O . GLY A 1 105 ? -32.584 7.626 11.933 1.00 77.81 105 GLY A O 1
ATOM 831 N N . GLU A 1 106 ? -30.736 6.827 10.947 1.00 79.50 106 GLU A N 1
ATOM 832 C CA . GLU A 1 106 ? -31.002 5.425 11.256 1.00 79.50 106 GLU A CA 1
ATOM 833 C C . GLU A 1 106 ? -30.517 5.079 12.672 1.00 79.50 106 GLU A C 1
ATOM 835 O O . GLU A 1 106 ? -29.372 5.346 13.043 1.00 79.50 106 GLU A O 1
ATOM 840 N N . ARG A 1 107 ? -31.395 4.487 13.491 1.00 65.50 107 ARG A N 1
ATOM 841 C CA . ARG A 1 107 ? -31.006 3.935 14.794 1.00 65.50 107 ARG A CA 1
ATOM 842 C C . ARG A 1 107 ? -30.562 2.493 14.608 1.00 65.50 107 ARG A C 1
ATOM 844 O O . ARG A 1 107 ? -31.391 1.629 14.339 1.00 65.50 107 ARG A O 1
ATOM 851 N N . LEU A 1 108 ? -29.273 2.239 14.810 1.00 66.25 108 LEU A N 1
ATOM 852 C CA . LEU A 1 108 ? -28.780 0.876 14.957 1.00 66.25 108 LEU A CA 1
ATOM 853 C C . LEU A 1 108 ? -29.382 0.254 16.232 1.00 66.25 108 LEU A C 1
ATOM 855 O O . LEU A 1 108 ? -29.461 0.940 17.257 1.00 66.25 108 LEU A O 1
ATOM 859 N N . PRO A 1 109 ? -29.832 -1.014 16.196 1.00 63.41 109 PRO A N 1
ATOM 860 C CA . PRO A 1 109 ? -30.268 -1.713 17.400 1.00 63.41 109 PRO A CA 1
ATOM 861 C C . PRO A 1 109 ? -29.120 -1.748 18.422 1.00 63.41 109 PRO A C 1
ATOM 863 O O . PRO A 1 109 ? -27.961 -1.885 18.049 1.00 63.41 109 PRO A O 1
ATOM 866 N N . ASN A 1 110 ? -29.450 -1.619 19.712 1.00 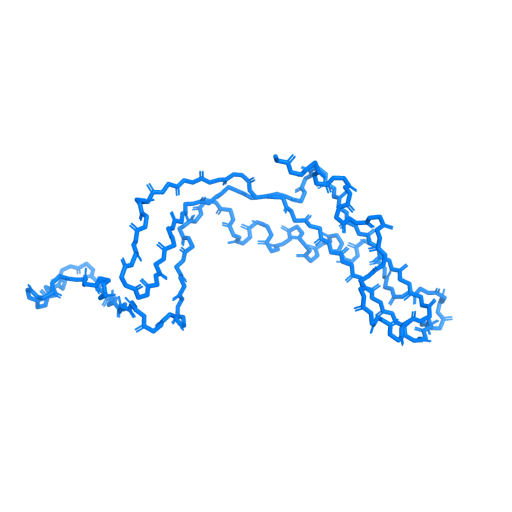51.84 110 ASN A N 1
ATOM 867 C CA . ASN A 1 110 ? -28.538 -1.357 20.843 1.00 51.84 110 ASN A CA 1
ATOM 868 C C . ASN A 1 110 ? -27.415 -2.395 21.110 1.00 51.84 110 ASN A C 1
ATOM 870 O O . ASN A 1 110 ? -26.777 -2.342 22.160 1.00 51.84 110 ASN A O 1
ATOM 874 N N . HIS A 1 111 ? -27.122 -3.315 20.193 1.00 51.62 111 HIS A N 1
ATOM 875 C CA . HIS A 1 111 ? -25.944 -4.177 20.267 1.00 51.62 111 HIS A CA 1
ATOM 876 C C . HIS A 1 111 ? -24.805 -3.539 19.476 1.00 51.62 111 HIS A C 1
ATOM 878 O O . HIS A 1 111 ? -24.539 -3.847 18.318 1.00 51.62 111 HIS A O 1
ATOM 884 N N . VAL A 1 112 ? -24.193 -2.569 20.151 1.00 48.59 112 VAL A N 1
ATOM 885 C CA . VAL A 1 112 ? -23.026 -1.804 19.726 1.00 48.59 112 VAL A CA 1
ATOM 886 C C . VAL A 1 112 ? -21.918 -2.758 19.297 1.00 48.59 112 VAL A C 1
ATOM 888 O O . VAL A 1 112 ? -21.500 -3.595 20.090 1.00 48.59 112 VAL A O 1
ATOM 891 N N . LEU A 1 113 ? -21.474 -2.597 18.049 1.00 45.81 113 LEU A N 1
ATOM 892 C CA . LEU A 1 113 ? -20.217 -3.065 17.461 1.00 45.81 113 LEU A CA 1
ATOM 893 C C . LEU A 1 113 ? -19.284 -3.787 18.462 1.00 45.81 113 LEU A C 1
ATOM 895 O O . LEU A 1 113 ? -18.433 -3.175 19.112 1.00 45.81 113 LEU A O 1
ATOM 899 N N . GLY A 1 114 ? -19.474 -5.097 18.601 1.00 46.16 114 GLY A N 1
ATOM 900 C CA . GLY A 1 114 ? -18.566 -5.970 19.330 1.00 46.16 114 GLY A CA 1
ATOM 901 C C . GLY A 1 114 ? -17.479 -6.454 18.379 1.00 46.16 114 GLY A C 1
ATOM 902 O O . GLY A 1 114 ? -17.778 -7.059 17.350 1.00 46.16 114 GLY A O 1
ATOM 903 N N . ILE A 1 115 ? -16.224 -6.167 18.711 1.00 47.97 115 ILE A N 1
ATOM 904 C CA . ILE A 1 115 ? -15.109 -7.014 18.279 1.00 47.97 115 ILE A CA 1
ATOM 905 C C . ILE A 1 115 ? -15.133 -8.152 19.296 1.00 47.97 115 ILE A C 1
ATOM 907 O O . ILE A 1 115 ? -14.990 -7.868 20.489 1.00 47.97 115 ILE A O 1
ATOM 911 N N . HIS A 1 116 ? -15.489 -9.352 18.841 1.00 45.28 116 HIS A N 1
ATOM 912 C CA . HIS A 1 116 ? -15.665 -10.518 19.706 1.00 45.28 116 HIS A CA 1
ATOM 913 C C . HIS A 1 116 ? -14.318 -11.126 20.076 1.00 45.28 116 HIS A C 1
ATOM 915 O O . HIS A 1 116 ? -13.423 -11.129 19.205 1.00 45.28 116 HIS A O 1
#

Sequence (116 aa):
MADGHDAFTRPPPHSDTAWQVAVALQDMKFSAAHFVAFDGFREPLHGHNYTVGARIGSRRLQADGYVVDFGDLKKVIRRICKEMDQRTLLPAKSDVMSFQQAWPGERLPNHVLGIH

Organism: Symbiodinium pilosum (NCBI:txid2952)